Protein AF-A0A5F2I6Q4-F1 (afdb_monomer)

Mean predicted aligned error: 3.48 Å

Secondary structure (DSSP, 8-state):
--HHHHHHHHHHHHHHHHHHHH-TT--B-HHHHHHHHHHHHHHHHHHTT--SSHHHHHHHHHHHHHHHHHHHT--S-HHHHHHHTGGGB-

pLDDT: mean 92.38, std 8.14, range [47.22, 98.19]

Solvent-accessible surface area (backbone atoms only — not comparable to full-atom values): 4690 Å² total; per-residue (Å²): 128,77,64,60,60,53,34,49,44,23,27,52,18,14,30,51,55,9,39,40,71,63,32,70,86,62,45,66,24,75,62,24,50,58,34,46,48,45,55,54,52,42,53,51,23,50,75,69,69,66,40,94,50,50,73,60,41,55,53,22,49,54,38,15,53,52,29,18,54,52,38,42,69,48,88,67,57,65,66,64,54,44,60,78,51,48,75,31,38,107

Radius of gyration: 13.12 Å; Cα contacts (8 Å, |Δi|>4): 125; chains: 1; bounding box: 35×21×36 Å

Nearest PDB structures (foldseek):
  6qep-assembly1_A  TM=3.790E-01  e=9.675E+00  Bifidobacterium longum

Sequence (90 aa):
MADGKLHRAAAISGNIYGVLKKCPGLRPSESGKAMMAVSILLYHGLDRHLAPNPAKFERAIRVFEGAYRKAALSKLDCQAEKAKDRDSYL

Foldseek 3Di:
DVLVVLLVLLLLLLLLLLLCLQVVVWAFDPVLVVSVCSLVCLVCCLVVVVDPDNVSSVVSNVSSPVSNVCNNPPPDDSVVSCVVVVNGTD

Structure (mmCIF, N/CA/C/O backbone):
data_AF-A0A5F2I6Q4-F1
#
_entry.id   AF-A0A5F2I6Q4-F1
#
loop_
_atom_site.group_PDB
_atom_site.id
_atom_site.type_symbol
_atom_site.label_atom_id
_atom_site.label_alt_id
_atom_site.label_comp_id
_atom_site.label_asym_id
_atom_site.label_entity_id
_atom_site.label_seq_id
_atom_site.pdbx_PDB_ins_code
_atom_site.Cartn_x
_atom_site.Cartn_y
_atom_site.Cartn_z
_atom_site.occupancy
_atom_site.B_iso_or_equiv
_atom_site.auth_seq_id
_atom_site.auth_comp_id
_atom_site.auth_asym_id
_atom_site.auth_atom_id
_atom_site.pdbx_PDB_model_num
ATOM 1 N N . MET A 1 1 ? 20.931 6.800 -4.761 1.00 47.22 1 MET A N 1
ATOM 2 C CA . MET A 1 1 ? 19.992 5.801 -4.189 1.00 47.22 1 MET A CA 1
ATOM 3 C C . MET A 1 1 ? 18.575 6.010 -4.737 1.00 47.22 1 MET A C 1
ATOM 5 O O . MET A 1 1 ? 17.771 6.701 -4.127 1.00 47.22 1 MET A O 1
ATOM 9 N N . ALA A 1 2 ? 18.253 5.444 -5.904 1.00 52.56 2 ALA A N 1
ATOM 10 C CA . ALA A 1 2 ? 16.909 5.538 -6.495 1.00 52.56 2 ALA A CA 1
ATOM 11 C C . ALA A 1 2 ? 15.922 4.483 -5.946 1.00 52.56 2 ALA A C 1
ATOM 13 O O . ALA A 1 2 ? 14.724 4.570 -6.209 1.00 52.56 2 ALA A O 1
ATOM 14 N N . ASP A 1 3 ? 16.397 3.471 -5.211 1.00 59.94 3 ASP A N 1
ATOM 15 C CA . ASP A 1 3 ? 15.555 2.388 -4.667 1.00 59.94 3 ASP A CA 1
ATOM 16 C C . ASP A 1 3 ? 14.719 2.838 -3.462 1.00 59.94 3 ASP A C 1
ATOM 18 O O . ASP A 1 3 ? 13.566 2.434 -3.327 1.00 59.94 3 ASP A O 1
ATOM 22 N N . GLY A 1 4 ? 15.234 3.772 -2.652 1.00 79.88 4 GLY A N 1
ATOM 23 C CA . GLY A 1 4 ? 14.550 4.237 -1.442 1.00 79.88 4 GLY A CA 1
ATOM 24 C C . GLY A 1 4 ? 13.210 4.934 -1.702 1.00 79.88 4 GLY A C 1
ATOM 25 O O . GLY A 1 4 ? 12.273 4.755 -0.929 1.00 79.88 4 GLY A O 1
ATOM 26 N N . LYS A 1 5 ? 13.078 5.688 -2.805 1.00 89.31 5 LYS A N 1
ATOM 27 C CA . LYS A 1 5 ? 11.829 6.407 -3.125 1.00 89.31 5 LYS A CA 1
ATOM 28 C C . LYS A 1 5 ? 10.702 5.451 -3.520 1.00 89.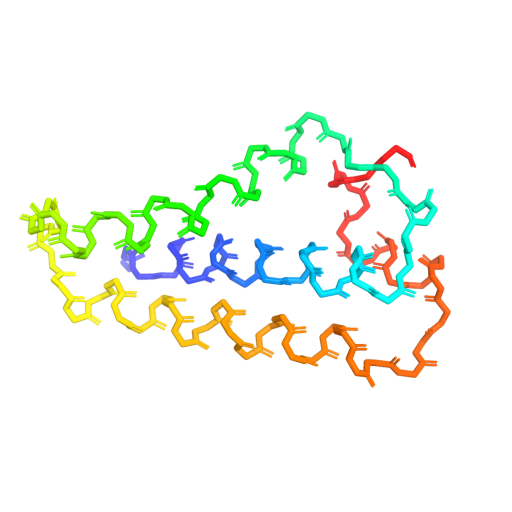31 5 LYS A C 1
ATOM 30 O O . LYS A 1 5 ? 9.599 5.581 -2.998 1.00 89.31 5 LYS A O 1
ATOM 35 N N . LEU A 1 6 ? 10.988 4.472 -4.385 1.00 91.00 6 LEU A N 1
ATOM 36 C CA . LEU A 1 6 ? 9.994 3.484 -4.815 1.00 91.00 6 LEU A CA 1
ATOM 37 C C . LEU A 1 6 ? 9.565 2.587 -3.651 1.00 91.00 6 LEU A C 1
ATOM 39 O O . LEU A 1 6 ? 8.375 2.370 -3.460 1.00 91.00 6 LEU A O 1
ATOM 43 N N . HIS A 1 7 ? 10.515 2.121 -2.833 1.00 94.44 7 HIS A N 1
ATOM 44 C CA . HIS A 1 7 ? 10.197 1.305 -1.659 1.00 94.44 7 HIS A CA 1
ATOM 45 C C . HIS A 1 7 ? 9.374 2.083 -0.629 1.00 94.44 7 HIS A C 1
ATOM 47 O O . HIS A 1 7 ? 8.407 1.550 -0.093 1.00 94.44 7 HIS A O 1
ATOM 53 N N . ARG A 1 8 ? 9.705 3.358 -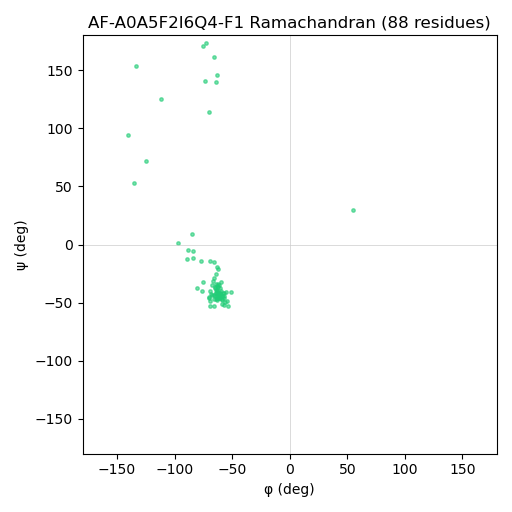0.380 1.00 94.00 8 ARG A N 1
ATOM 54 C CA . ARG A 1 8 ? 8.904 4.218 0.500 1.00 94.00 8 ARG A CA 1
ATOM 55 C C . ARG A 1 8 ? 7.484 4.385 -0.035 1.00 94.00 8 ARG A C 1
ATOM 57 O O . ARG A 1 8 ? 6.536 4.261 0.732 1.00 94.00 8 ARG A O 1
ATOM 64 N N . ALA A 1 9 ? 7.337 4.627 -1.336 1.00 94.50 9 ALA A N 1
ATOM 65 C CA . ALA A 1 9 ? 6.025 4.762 -1.950 1.00 94.50 9 ALA A CA 1
ATOM 66 C C . ALA A 1 9 ? 5.208 3.463 -1.866 1.00 94.50 9 ALA A C 1
ATOM 68 O O . ALA A 1 9 ? 4.031 3.500 -1.513 1.00 94.50 9 ALA A O 1
ATOM 69 N N . ALA A 1 10 ? 5.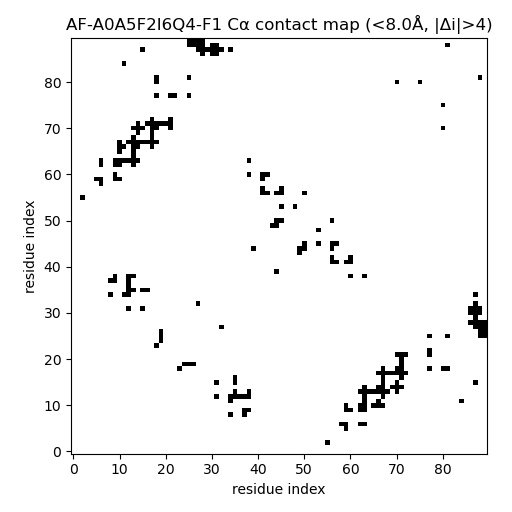848 2.317 -2.106 1.00 96.38 10 ALA A N 1
ATOM 70 C CA . ALA A 1 10 ? 5.244 0.998 -1.961 1.00 96.38 10 ALA A CA 1
ATOM 71 C C . ALA A 1 10 ? 4.796 0.721 -0.516 1.00 96.38 10 ALA A C 1
ATOM 73 O O . ALA A 1 10 ? 3.690 0.233 -0.303 1.00 96.38 10 ALA A O 1
ATOM 74 N N . ALA A 1 11 ? 5.615 1.086 0.475 1.00 96.81 11 ALA A N 1
ATOM 75 C CA . ALA A 1 11 ? 5.279 0.934 1.889 1.00 96.81 11 ALA A CA 1
ATOM 76 C C . ALA A 1 11 ? 4.062 1.781 2.288 1.00 96.81 11 ALA A C 1
ATOM 78 O O . ALA A 1 11 ? 3.140 1.258 2.905 1.00 96.81 11 ALA A O 1
ATOM 79 N N . ILE A 1 12 ? 4.029 3.061 1.899 1.00 95.75 12 ILE A N 1
ATOM 80 C CA . ILE A 1 12 ? 2.887 3.950 2.170 1.00 95.75 12 ILE A CA 1
ATOM 81 C C . ILE A 1 12 ? 1.624 3.407 1.491 1.00 95.75 12 ILE A C 1
ATOM 83 O O . ILE A 1 12 ? 0.579 3.302 2.124 1.00 95.75 12 ILE A O 1
ATOM 87 N N . SER A 1 13 ? 1.728 2.992 0.225 1.00 97.38 13 SER A N 1
ATOM 88 C CA . SER A 1 13 ? 0.618 2.371 -0.503 1.00 97.38 13 SER A CA 1
ATOM 89 C C . SER A 1 13 ? 0.083 1.141 0.241 1.00 97.38 13 SER A C 1
ATOM 91 O O . SER A 1 13 ? -1.114 1.049 0.509 1.00 97.38 13 SER A O 1
ATOM 93 N N . GLY A 1 14 ? 0.976 0.237 0.659 1.00 97.44 14 GLY A N 1
ATOM 94 C CA . GLY A 1 14 ? 0.624 -0.960 1.420 1.00 97.44 14 GLY A CA 1
ATOM 95 C C . GLY A 1 14 ? -0.042 -0.630 2.753 1.00 97.44 14 GLY A C 1
ATOM 96 O O . GLY A 1 14 ? -1.098 -1.185 3.054 1.00 97.44 14 GLY A O 1
ATOM 97 N N . ASN A 1 15 ? 0.512 0.321 3.513 1.00 97.06 15 ASN A N 1
ATOM 98 C CA . ASN A 1 15 ? -0.095 0.813 4.750 1.00 97.06 15 ASN A CA 1
ATOM 99 C C . ASN A 1 15 ? -1.525 1.295 4.505 1.00 97.06 15 ASN A C 1
ATOM 101 O O . ASN A 1 15 ? -2.421 0.861 5.221 1.00 97.06 15 ASN A O 1
ATOM 105 N N . ILE A 1 16 ? -1.756 2.126 3.480 1.00 96.81 16 ILE A N 1
ATOM 106 C CA . ILE A 1 16 ? -3.091 2.654 3.173 1.00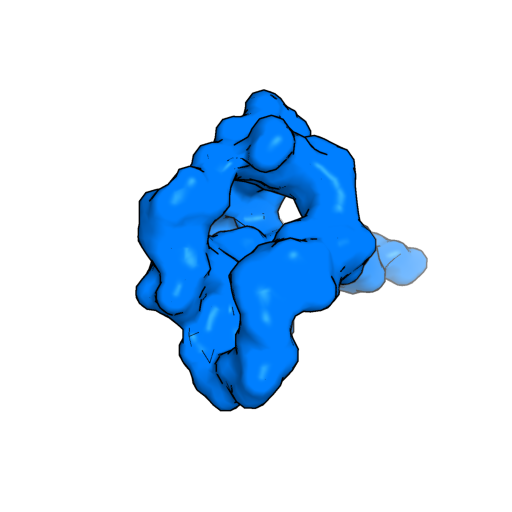 96.81 16 ILE A CA 1
ATOM 107 C C . ILE A 1 16 ? -4.080 1.523 2.904 1.00 96.81 16 ILE A C 1
ATOM 109 O O . ILE A 1 16 ? -5.119 1.455 3.557 1.00 96.81 16 ILE A O 1
ATOM 113 N N . TYR A 1 17 ? -3.750 0.582 2.015 1.00 97.44 17 TYR A N 1
ATOM 114 C CA . TYR A 1 17 ? -4.632 -0.561 1.756 1.00 97.44 17 TYR A CA 1
ATOM 115 C C . TYR A 1 17 ? -4.884 -1.406 3.010 1.00 97.44 17 TYR A C 1
ATOM 117 O O . TYR A 1 17 ? -6.012 -1.843 3.239 1.00 97.44 17 TYR A O 1
ATOM 125 N N . GLY A 1 18 ? -3.859 -1.631 3.835 1.00 97.25 18 GLY A N 1
ATOM 126 C CA . GLY A 1 18 ? -3.990 -2.430 5.051 1.00 97.25 18 GLY A CA 1
ATOM 127 C C . GLY 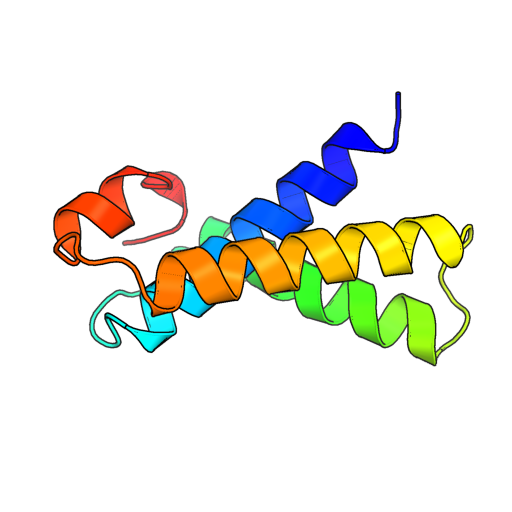A 1 18 ? -4.847 -1.739 6.112 1.00 97.25 18 GLY A C 1
ATOM 128 O O . GLY A 1 18 ? -5.723 -2.367 6.706 1.00 97.25 18 GLY A O 1
ATOM 129 N N . VAL A 1 19 ? -4.660 -0.431 6.301 1.00 96.81 19 VAL A N 1
ATOM 130 C CA . VAL A 1 19 ? -5.479 0.387 7.201 1.00 96.81 19 VAL A CA 1
ATOM 131 C C . VAL A 1 19 ? -6.924 0.426 6.720 1.00 96.81 19 VAL A C 1
ATOM 133 O O . VAL A 1 19 ? -7.811 0.175 7.524 1.00 96.81 19 VAL A O 1
ATOM 136 N N . LEU A 1 20 ? -7.188 0.650 5.430 1.00 96.31 20 LEU A N 1
ATOM 137 C CA . LEU A 1 20 ? -8.555 0.646 4.890 1.00 96.31 20 LEU A CA 1
ATOM 138 C C . LEU A 1 20 ? -9.223 -0.729 5.000 1.00 96.31 20 LEU A C 1
ATOM 140 O O . LEU A 1 20 ? -10.424 -0.808 5.247 1.00 96.31 20 LEU A O 1
ATOM 144 N N . LYS A 1 21 ? -8.456 -1.822 4.871 1.00 96.56 21 LYS A N 1
ATOM 145 C CA . LYS A 1 21 ? -8.975 -3.181 5.076 1.00 96.56 21 LYS A CA 1
ATOM 146 C C . LYS A 1 21 ? -9.456 -3.397 6.512 1.00 96.56 21 LYS A C 1
ATOM 148 O O . LYS A 1 21 ? -10.471 -4.057 6.719 1.00 96.56 21 LYS A O 1
ATOM 153 N N . LYS A 1 22 ? -8.722 -2.860 7.485 1.00 95.19 22 LYS A N 1
ATOM 154 C CA . LYS A 1 22 ? -9.038 -2.949 8.915 1.00 95.19 22 LYS A CA 1
ATOM 155 C C . LYS A 1 22 ? -10.097 -1.930 9.357 1.00 95.19 22 LYS A C 1
ATOM 157 O O . LYS A 1 22 ? -10.937 -2.237 10.194 1.00 95.19 22 LYS A O 1
ATOM 162 N N . CYS A 1 23 ? -10.046 -0.726 8.798 1.00 94.94 23 CYS A N 1
ATOM 163 C CA . CYS A 1 23 ? -10.826 0.449 9.171 1.00 94.94 23 CYS A CA 1
ATOM 164 C C . CYS A 1 23 ? -11.589 0.985 7.946 1.00 94.94 23 CYS A C 1
ATOM 166 O O . CYS A 1 23 ? -11.243 2.048 7.424 1.00 94.94 23 CYS A O 1
ATOM 168 N N . PRO A 1 24 ? -12.644 0.287 7.484 1.00 92.19 24 PRO A N 1
ATOM 169 C CA . PRO A 1 24 ? -13.336 0.610 6.231 1.00 92.19 24 PRO A CA 1
ATOM 170 C C . PRO A 1 24 ? -14.073 1.959 6.248 1.00 92.19 24 PRO A C 1
ATOM 172 O O . PRO A 1 24 ? -14.441 2.468 5.195 1.00 92.19 24 PRO A O 1
ATOM 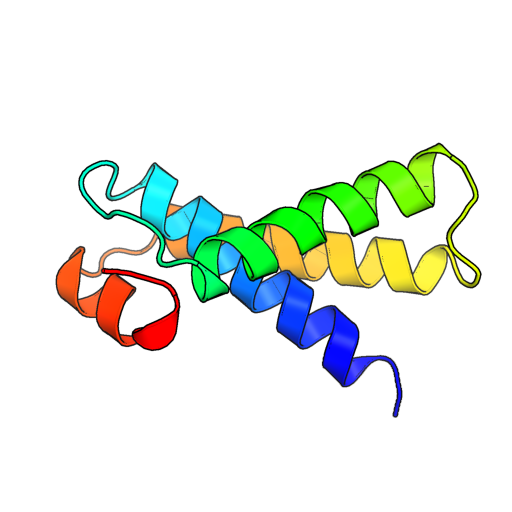175 N N . GLY A 1 25 ? -14.294 2.549 7.430 1.00 93.06 25 GLY A N 1
ATOM 176 C CA . GLY A 1 25 ? -14.894 3.880 7.573 1.00 93.06 25 GLY A CA 1
ATOM 177 C C . GLY A 1 25 ? -13.940 5.041 7.267 1.00 93.06 25 GLY A C 1
ATOM 178 O O . GLY A 1 25 ? -14.399 6.171 7.100 1.00 93.06 25 GLY A O 1
ATOM 179 N N . LEU A 1 26 ? -12.627 4.791 7.189 1.00 94.12 26 LEU A N 1
ATOM 180 C CA . LEU A 1 26 ? -11.656 5.816 6.813 1.00 94.12 26 LEU A CA 1
ATOM 181 C C . LEU A 1 26 ? -11.749 6.121 5.318 1.00 94.12 26 LEU A C 1
ATOM 183 O O . LEU A 1 26 ? -11.911 5.228 4.488 1.00 94.12 26 LEU A O 1
ATOM 187 N N . ARG A 1 27 ? -11.616 7.402 4.971 1.00 95.19 27 ARG A N 1
ATOM 188 C CA . ARG A 1 27 ? -11.662 7.868 3.583 1.00 95.19 27 ARG A CA 1
ATOM 189 C C . ARG A 1 27 ? -10.289 8.378 3.158 1.00 95.19 27 ARG A C 1
ATOM 191 O O . ARG A 1 27 ? -9.756 9.259 3.831 1.00 95.19 27 ARG A O 1
ATOM 198 N N . PRO A 1 28 ? -9.718 7.866 2.058 1.00 95.31 28 PRO A N 1
ATOM 199 C CA . PRO A 1 28 ? -8.474 8.398 1.518 1.00 95.31 28 PRO A CA 1
ATOM 200 C C . PRO A 1 28 ? -8.640 9.845 1.046 1.00 95.31 28 PRO A C 1
ATOM 202 O O . PRO A 1 28 ? -9.645 10.183 0.414 1.00 95.31 28 PRO A O 1
ATOM 205 N N . SER A 1 29 ? -7.630 10.674 1.303 1.00 96.56 29 SER A N 1
ATOM 206 C CA . SER A 1 29 ? -7.473 11.981 0.658 1.00 96.56 29 SER A CA 1
ATOM 207 C C . SER A 1 29 ? -7.043 11.807 -0.808 1.00 96.56 29 SER A C 1
ATOM 209 O O . SER A 1 29 ? -6.722 10.698 -1.238 1.00 96.56 29 SER A O 1
ATOM 211 N N . GLU A 1 30 ? -6.976 12.892 -1.585 1.00 95.94 30 GLU A N 1
ATOM 212 C CA . GLU A 1 30 ? -6.419 12.839 -2.949 1.00 95.94 30 GLU A CA 1
ATOM 213 C C . GLU A 1 30 ? -4.966 12.336 -2.965 1.00 95.94 30 GLU A C 1
ATOM 215 O O . GLU A 1 30 ? -4.617 11.463 -3.761 1.00 95.94 30 GLU A O 1
ATOM 220 N N . SER A 1 31 ? -4.142 12.787 -2.015 1.00 93.56 31 SER A N 1
ATOM 221 C CA . SER A 1 31 ? -2.781 12.272 -1.826 1.00 93.56 31 SER A CA 1
ATOM 222 C C . SER A 1 31 ? -2.780 10.775 -1.502 1.00 93.56 31 SER A C 1
ATOM 224 O O . SER A 1 31 ? -1.989 10.020 -2.066 1.00 93.56 31 SER A O 1
ATOM 226 N N . GLY A 1 32 ? -3.700 10.317 -0.646 1.00 95.38 32 GLY A N 1
ATOM 227 C CA . GLY A 1 32 ? -3.858 8.898 -0.325 1.00 95.38 32 GLY A CA 1
ATOM 228 C C . GLY A 1 32 ? -4.225 8.056 -1.547 1.00 95.38 32 GLY A C 1
ATOM 229 O O . GLY A 1 32 ? -3.594 7.030 -1.803 1.00 95.38 32 GLY A O 1
ATOM 230 N N . LYS A 1 33 ? -5.183 8.519 -2.360 1.00 95.69 33 LYS A N 1
ATOM 231 C CA . LYS A 1 33 ? -5.564 7.858 -3.621 1.00 95.69 33 LYS A CA 1
ATOM 232 C C . LYS A 1 33 ? -4.391 7.784 -4.601 1.00 95.69 33 LYS A C 1
ATOM 234 O O . LYS A 1 33 ? -4.162 6.730 -5.194 1.00 95.69 33 LYS A O 1
ATOM 239 N N . ALA A 1 34 ? -3.610 8.859 -4.730 1.00 95.19 34 ALA A N 1
ATOM 240 C CA . ALA A 1 34 ? -2.409 8.866 -5.565 1.00 95.19 34 ALA A CA 1
ATOM 241 C C . ALA A 1 34 ? -1.382 7.820 -5.094 1.00 95.19 34 ALA A C 1
ATOM 243 O O . ALA A 1 34 ? -0.826 7.080 -5.906 1.00 95.19 34 ALA A O 1
ATOM 244 N N . MET A 1 35 ? -1.184 7.682 -3.779 1.00 95.56 35 MET A N 1
ATOM 245 C CA . MET A 1 35 ? -0.311 6.646 -3.218 1.00 95.56 35 MET A CA 1
ATOM 246 C C . MET A 1 35 ? -0.862 5.231 -3.420 1.00 95.56 35 MET A C 1
ATOM 248 O O . MET A 1 35 ? -0.096 4.301 -3.673 1.00 95.56 35 MET A O 1
ATOM 252 N N . MET A 1 36 ? -2.180 5.031 -3.372 1.00 95.88 36 MET A N 1
ATOM 253 C CA . MET A 1 36 ? -2.792 3.729 -3.667 1.00 95.88 36 MET A CA 1
ATOM 254 C C . MET A 1 36 ? -2.514 3.271 -5.109 1.00 95.88 36 MET A C 1
ATOM 256 O O . MET A 1 36 ? -2.266 2.081 -5.330 1.00 95.88 36 MET A O 1
ATOM 260 N N . ALA A 1 37 ? -2.460 4.196 -6.076 1.00 95.94 37 ALA A N 1
ATOM 261 C CA . ALA A 1 37 ? -2.149 3.886 -7.476 1.00 95.94 37 ALA A CA 1
ATOM 262 C C . ALA A 1 37 ? -0.737 3.300 -7.679 1.00 95.94 37 ALA A C 1
ATOM 264 O O . ALA A 1 37 ? -0.499 2.597 -8.660 1.00 95.94 37 ALA A O 1
ATOM 265 N N . VAL A 1 38 ? 0.190 3.514 -6.735 1.00 95.06 38 VAL A N 1
ATOM 266 C CA . VAL A 1 38 ? 1.545 2.935 -6.782 1.00 95.06 38 VAL A CA 1
ATOM 267 C C . VAL A 1 38 ? 1.493 1.411 -6.873 1.00 95.06 38 VAL A C 1
ATOM 269 O O . VAL A 1 38 ? 2.236 0.835 -7.660 1.00 95.06 38 VAL A O 1
ATOM 272 N N . SER A 1 39 ? 0.599 0.754 -6.127 1.00 94.06 39 SER A N 1
ATOM 273 C CA . SER A 1 39 ? 0.432 -0.704 -6.202 1.00 94.06 39 SER A CA 1
ATOM 274 C C . SER A 1 39 ? 0.094 -1.166 -7.624 1.00 94.06 39 SER A C 1
ATOM 276 O O . SER A 1 39 ? 0.752 -2.058 -8.154 1.00 94.06 39 SER A O 1
ATOM 278 N N . ILE A 1 40 ? -0.849 -0.490 -8.285 1.00 92.38 40 ILE A N 1
ATOM 279 C CA . ILE A 1 40 ? -1.261 -0.773 -9.664 1.00 92.38 40 ILE A CA 1
ATOM 280 C C . ILE A 1 40 ? -0.059 -0.633 -10.599 1.00 92.38 40 ILE A C 1
ATOM 282 O O . ILE A 1 40 ? 0.215 -1.542 -11.375 1.00 92.38 40 ILE A O 1
ATOM 286 N N . LEU A 1 41 ? 0.703 0.459 -10.486 1.00 92.31 41 LEU A N 1
ATOM 287 C CA . LEU A 1 41 ? 1.893 0.691 -11.310 1.00 92.31 41 LEU A CA 1
ATOM 288 C C . LEU A 1 41 ? 2.979 -0.369 -11.094 1.00 92.31 41 LEU A C 1
ATOM 290 O O . LEU A 1 41 ? 3.649 -0.751 -12.052 1.00 92.31 41 LEU A O 1
ATOM 294 N N . LEU A 1 42 ? 3.151 -0.856 -9.863 1.00 93.62 42 LEU A N 1
ATOM 295 C CA . LEU A 1 42 ? 4.113 -1.913 -9.561 1.00 93.62 42 LEU A CA 1
ATOM 296 C C . LEU A 1 42 ? 3.721 -3.234 -10.233 1.00 93.62 42 LEU A C 1
ATOM 298 O O . LEU A 1 42 ? 4.530 -3.804 -10.963 1.00 93.62 42 LEU A O 1
ATOM 302 N N . TYR A 1 43 ? 2.486 -3.696 -10.021 1.00 93.50 43 TYR A N 1
ATOM 303 C CA . TYR A 1 43 ? 2.024 -4.971 -10.573 1.00 93.50 43 TYR A CA 1
ATOM 304 C C . TYR A 1 43 ? 1.862 -4.915 -12.097 1.00 93.50 43 TYR A C 1
ATOM 306 O O . TYR A 1 43 ? 2.413 -5.764 -12.791 1.00 93.50 43 TYR A O 1
ATOM 314 N N . HIS A 1 44 ? 1.194 -3.889 -12.638 1.00 93.38 44 HIS A N 1
ATOM 315 C CA . HIS A 1 44 ? 1.047 -3.732 -14.091 1.00 93.38 44 HIS A CA 1
ATOM 316 C C . HIS A 1 44 ? 2.382 -3.479 -14.787 1.00 93.38 44 HIS A C 1
ATOM 318 O O . HIS A 1 44 ? 2.582 -3.945 -15.907 1.00 93.38 44 HIS A O 1
ATOM 324 N N . GLY A 1 45 ? 3.285 -2.725 -14.154 1.00 90.19 45 GLY A N 1
ATOM 325 C CA . GLY A 1 45 ? 4.609 -2.458 -14.703 1.00 90.19 45 GLY A CA 1
ATOM 326 C C . GLY A 1 45 ? 5.433 -3.734 -14.853 1.00 90.19 45 GLY A C 1
ATOM 327 O O . GLY A 1 45 ? 6.113 -3.902 -15.864 1.00 90.19 45 GLY A O 1
ATOM 328 N N . LEU A 1 46 ? 5.335 -4.641 -13.877 1.00 91.38 46 LEU A N 1
ATOM 329 C CA . LEU A 1 46 ? 5.977 -5.951 -13.935 1.00 91.38 46 LEU A CA 1
ATOM 330 C C . LEU A 1 46 ? 5.317 -6.851 -14.993 1.00 91.38 46 LEU A C 1
ATOM 332 O O . LEU A 1 46 ? 6.001 -7.331 -15.891 1.00 91.38 46 LEU A O 1
ATOM 336 N N . ASP A 1 47 ? 3.993 -7.015 -14.925 1.00 92.56 47 ASP A N 1
ATOM 337 C CA . ASP A 1 47 ? 3.206 -7.900 -15.797 1.00 92.56 47 ASP A CA 1
ATOM 338 C C . ASP A 1 47 ? 3.357 -7.550 -17.287 1.00 92.56 47 ASP A C 1
ATOM 340 O O . ASP A 1 47 ? 3.619 -8.398 -18.141 1.00 92.56 47 ASP A O 1
ATOM 344 N N . ARG A 1 48 ? 3.303 -6.255 -17.610 1.00 92.56 48 ARG A N 1
ATOM 345 C CA . ARG A 1 48 ? 3.425 -5.769 -18.991 1.00 92.56 48 ARG A CA 1
ATOM 346 C C . ARG A 1 48 ? 4.867 -5.584 -19.458 1.00 92.56 48 ARG A C 1
ATOM 348 O O . ARG A 1 48 ? 5.072 -5.007 -20.521 1.00 92.56 48 ARG A O 1
ATOM 355 N N . HIS A 1 49 ? 5.854 -6.033 -18.679 1.00 87.00 49 HIS A N 1
ATOM 356 C CA . HIS A 1 49 ? 7.280 -5.874 -18.990 1.00 87.00 49 HIS A CA 1
ATOM 357 C C . HIS A 1 49 ? 7.686 -4.403 -19.229 1.00 87.00 49 HIS A C 1
ATOM 359 O O . HIS A 1 49 ? 8.617 -4.107 -19.973 1.00 87.00 49 HIS A O 1
ATOM 365 N N . LEU A 1 50 ? 6.982 -3.467 -18.582 1.00 86.31 50 LEU A N 1
ATOM 366 C CA . LEU A 1 50 ? 7.240 -2.025 -18.663 1.00 86.31 50 LEU A CA 1
ATOM 367 C C . LEU A 1 50 ? 8.251 -1.559 -17.607 1.00 86.31 50 LEU A C 1
ATOM 369 O O . LEU A 1 50 ? 8.720 -0.424 -17.663 1.00 86.31 50 LEU A O 1
ATOM 373 N N . ALA A 1 51 ? 8.571 -2.406 -16.625 1.00 84.44 51 ALA A N 1
ATOM 374 C CA . ALA A 1 51 ? 9.546 -2.123 -15.584 1.00 84.44 51 ALA A CA 1
ATOM 375 C C . ALA A 1 51 ? 10.972 -2.109 -16.170 1.00 84.44 51 ALA A C 1
ATOM 377 O O . ALA A 1 51 ? 11.493 -3.170 -16.516 1.00 84.44 51 ALA A O 1
ATOM 378 N N . PRO A 1 52 ? 11.678 -0.958 -16.185 1.00 80.38 52 PRO A N 1
ATOM 379 C CA . PRO A 1 52 ? 13.059 -0.897 -16.680 1.00 80.38 52 PRO A CA 1
ATOM 380 C C . PRO A 1 52 ? 14.029 -1.748 -15.846 1.00 80.38 52 PRO A C 1
ATOM 382 O O . PRO A 1 52 ? 15.131 -2.066 -16.279 1.00 80.38 52 PRO A O 1
ATOM 385 N N . ASN A 1 53 ? 13.632 -2.085 -14.614 1.00 89.50 53 ASN A N 1
ATOM 386 C CA . ASN A 1 53 ? 14.338 -2.996 -13.727 1.00 89.50 53 ASN A CA 1
ATOM 387 C C . ASN A 1 53 ? 13.311 -3.875 -12.982 1.00 89.50 53 ASN A C 1
ATOM 389 O O . ASN A 1 53 ? 12.799 -3.449 -11.939 1.00 89.50 53 ASN A O 1
ATOM 393 N N . PRO A 1 54 ? 13.001 -5.081 -13.493 1.00 90.94 54 PRO A N 1
ATOM 3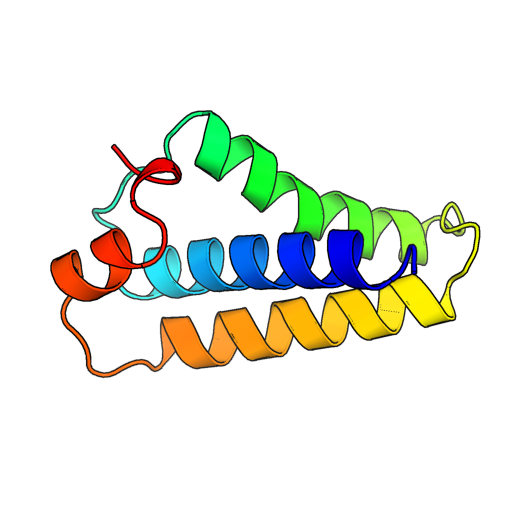94 C CA . PRO A 1 54 ? 11.998 -5.971 -12.903 1.00 90.94 54 PRO A CA 1
ATOM 395 C C . PRO A 1 54 ? 12.310 -6.351 -11.452 1.00 90.94 54 PRO A C 1
ATOM 397 O O . PRO A 1 54 ? 11.455 -6.219 -10.580 1.00 90.94 54 PRO A O 1
ATOM 400 N N . ALA A 1 55 ? 13.570 -6.684 -11.150 1.00 92.69 55 ALA A N 1
ATOM 401 C CA . ALA A 1 55 ? 13.993 -7.062 -9.800 1.00 92.69 55 ALA A CA 1
ATOM 402 C C . ALA A 1 55 ? 13.749 -5.945 -8.767 1.00 92.69 55 ALA A C 1
ATOM 404 O O . ALA A 1 55 ? 13.471 -6.205 -7.595 1.00 92.69 55 ALA A O 1
ATOM 405 N N . LYS A 1 56 ? 13.844 -4.677 -9.181 1.00 90.56 56 LYS A N 1
ATOM 406 C CA . LYS A 1 56 ? 13.508 -3.536 -8.321 1.00 90.56 56 LYS A CA 1
ATOM 407 C C . LYS A 1 56 ? 12.004 -3.452 -8.041 1.00 90.56 56 LYS A C 1
ATOM 409 O O . LYS A 1 56 ? 11.618 -3.146 -6.913 1.00 90.56 56 LYS A O 1
ATOM 414 N N . PHE A 1 57 ? 11.168 -3.718 -9.040 1.00 93.06 57 PHE A N 1
ATOM 415 C CA . PHE A 1 57 ? 9.713 -3.728 -8.888 1.00 93.06 57 PHE A CA 1
ATOM 416 C C . PHE A 1 57 ? 9.262 -4.889 -8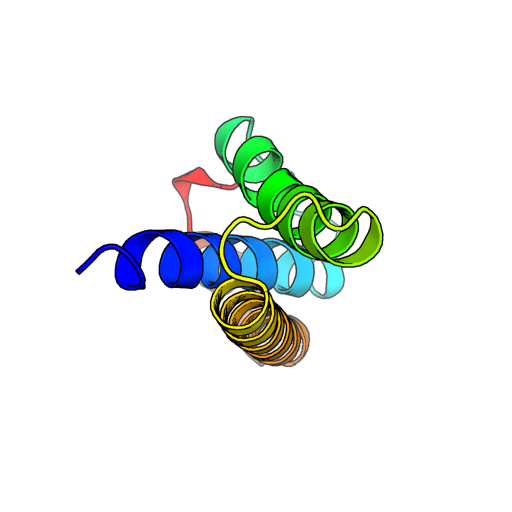.000 1.00 93.06 57 PHE A C 1
ATOM 418 O O . PHE A 1 57 ? 8.495 -4.661 -7.072 1.00 93.06 57 PHE A O 1
ATOM 425 N N . GLU A 1 58 ? 9.820 -6.087 -8.180 1.00 94.94 58 GLU A N 1
ATOM 426 C CA . GLU A 1 58 ? 9.567 -7.238 -7.300 1.00 94.94 58 GLU A CA 1
ATOM 427 C C . GLU A 1 58 ? 9.909 -6.935 -5.836 1.00 94.94 58 GLU A C 1
ATOM 429 O O . GLU A 1 58 ? 9.131 -7.235 -4.930 1.00 94.94 58 GLU A O 1
ATOM 434 N N . ARG A 1 59 ? 11.057 -6.289 -5.578 1.00 95.38 59 ARG A N 1
ATOM 435 C CA . ARG A 1 59 ? 11.419 -5.860 -4.217 1.00 95.38 59 ARG A CA 1
ATOM 436 C C . ARG A 1 59 ? 10.422 -4.849 -3.655 1.00 95.38 59 ARG A C 1
ATOM 438 O O . ARG A 1 59 ? 10.026 -4.979 -2.500 1.00 95.38 59 ARG A O 1
ATOM 445 N N . ALA A 1 60 ? 9.992 -3.875 -4.455 1.00 95.50 60 ALA A N 1
ATOM 446 C CA . ALA A 1 60 ? 8.986 -2.904 -4.039 1.00 95.50 60 ALA A CA 1
ATOM 447 C C . ALA A 1 60 ? 7.621 -3.563 -3.762 1.00 95.50 60 ALA A C 1
ATOM 449 O O . ALA A 1 60 ? 6.980 -3.217 -2.772 1.00 95.50 60 ALA A O 1
ATOM 450 N N . ILE A 1 61 ? 7.216 -4.551 -4.565 1.00 96.69 61 ILE A N 1
ATOM 451 C CA . ILE A 1 61 ? 6.006 -5.357 -4.344 1.00 96.69 61 ILE A CA 1
ATOM 452 C C . ILE A 1 61 ? 6.078 -6.069 -2.989 1.00 96.69 61 ILE A C 1
ATOM 454 O O . ILE A 1 61 ? 5.158 -5.942 -2.187 1.00 96.69 61 ILE A O 1
ATOM 458 N N . ARG A 1 62 ? 7.205 -6.710 -2.657 1.00 97.38 62 ARG A N 1
ATOM 459 C CA . ARG A 1 62 ? 7.381 -7.347 -1.337 1.00 97.38 62 ARG A CA 1
ATOM 460 C C . ARG A 1 62 ? 7.290 -6.345 -0.181 1.00 97.38 62 ARG A C 1
ATOM 462 O O . ARG A 1 62 ? 6.741 -6.662 0.872 1.00 97.38 62 ARG A O 1
ATOM 469 N N . VAL A 1 63 ? 7.811 -5.126 -0.364 1.00 97.44 63 VAL A N 1
ATOM 470 C CA . VAL A 1 63 ? 7.673 -4.044 0.629 1.00 97.44 63 VAL A CA 1
ATOM 471 C C . VAL A 1 63 ? 6.207 -3.636 0.793 1.00 97.44 63 VAL A C 1
ATOM 473 O O . VAL A 1 63 ? 5.742 -3.497 1.925 1.00 97.44 63 VAL A O 1
ATOM 476 N N . PHE A 1 64 ? 5.476 -3.482 -0.314 1.00 97.81 64 PHE A N 1
ATOM 477 C CA . PHE A 1 64 ? 4.037 -3.220 -0.305 1.00 97.81 64 PHE A CA 1
ATOM 478 C C . PHE A 1 64 ? 3.270 -4.310 0.456 1.00 97.81 64 PHE A C 1
ATOM 480 O O . PHE A 1 64 ? 2.522 -3.996 1.381 1.00 97.81 64 PHE A O 1
ATOM 487 N N . GLU A 1 65 ? 3.491 -5.584 0.122 1.00 98.12 65 GLU A N 1
ATOM 488 C CA . GLU A 1 65 ? 2.809 -6.724 0.748 1.00 98.12 65 GLU A CA 1
ATOM 489 C C . GLU A 1 65 ? 3.092 -6.805 2.253 1.00 98.12 65 GLU A C 1
ATOM 491 O O . GLU A 1 65 ? 2.181 -7.021 3.057 1.00 98.12 65 GLU A O 1
ATOM 496 N N . GLY A 1 66 ? 4.350 -6.583 2.650 1.00 98.00 66 GLY A N 1
ATOM 497 C CA . GLY A 1 66 ? 4.754 -6.550 4.053 1.00 98.00 66 GLY A CA 1
ATOM 498 C C . GLY A 1 66 ? 4.073 -5.423 4.832 1.00 98.00 66 GLY A C 1
ATOM 499 O O . GLY A 1 66 ? 3.548 -5.657 5.924 1.00 98.00 66 GLY A O 1
ATOM 500 N N . ALA A 1 67 ? 4.040 -4.215 4.263 1.00 97.31 67 ALA A N 1
ATOM 501 C CA . ALA A 1 67 ? 3.371 -3.061 4.859 1.00 97.31 67 ALA A CA 1
ATOM 502 C C . ALA A 1 67 ? 1.855 -3.282 4.980 1.00 97.31 67 ALA A C 1
ATOM 504 O O . ALA A 1 67 ? 1.295 -3.115 6.065 1.00 97.31 67 ALA A O 1
ATOM 505 N N . TYR A 1 68 ? 1.217 -3.767 3.909 1.00 98.06 68 TYR A N 1
ATOM 506 C CA . TYR A 1 68 ? -0.197 -4.142 3.896 1.00 98.06 68 TYR A CA 1
ATOM 507 C C . TYR A 1 68 ? -0.533 -5.121 5.016 1.00 98.06 68 TYR A C 1
ATOM 509 O O . TYR A 1 68 ? -1.418 -4.858 5.832 1.00 98.06 68 TYR A O 1
ATOM 517 N N . ARG A 1 69 ? 0.210 -6.230 5.104 1.00 98.19 69 ARG A N 1
ATOM 518 C CA . ARG A 1 69 ? -0.048 -7.275 6.099 1.00 98.19 69 ARG A CA 1
ATOM 519 C C . ARG A 1 69 ? 0.111 -6.741 7.520 1.00 98.19 69 ARG A C 1
ATOM 521 O O . ARG A 1 69 ? -0.716 -7.034 8.379 1.00 98.19 69 ARG A O 1
ATOM 528 N N . LYS A 1 70 ? 1.147 -5.931 7.759 1.00 96.88 70 LYS A N 1
ATOM 529 C CA . LYS A 1 70 ? 1.403 -5.315 9.066 1.00 96.88 70 LYS A CA 1
ATOM 530 C C . LYS A 1 70 ? 0.281 -4.359 9.476 1.00 96.88 70 LYS A C 1
ATOM 532 O O . LYS A 1 70 ? -0.148 -4.405 10.625 1.00 96.88 70 LYS A O 1
ATOM 537 N N . ALA A 1 71 ? -0.193 -3.515 8.562 1.00 96.38 71 ALA A N 1
ATOM 538 C CA . ALA A 1 71 ? -1.266 -2.563 8.835 1.00 96.38 71 ALA A CA 1
ATOM 539 C C . ALA A 1 71 ? -2.625 -3.259 9.031 1.00 96.38 71 ALA A C 1
ATOM 541 O O . ALA A 1 71 ? -3.314 -2.991 10.016 1.00 96.38 71 ALA A O 1
ATOM 542 N N . ALA A 1 72 ? -2.966 -4.215 8.161 1.00 96.88 72 ALA A N 1
ATOM 543 C CA . ALA A 1 72 ? -4.221 -4.965 8.233 1.00 96.88 72 ALA A CA 1
ATOM 544 C C . ALA A 1 72 ? -4.358 -5.786 9.527 1.00 96.88 72 ALA A C 1
ATOM 546 O O . ALA A 1 72 ? -5.458 -5.918 10.057 1.00 96.88 72 ALA A O 1
ATOM 547 N N . LEU A 1 73 ? -3.245 -6.316 10.048 1.00 96.56 73 LEU A N 1
ATOM 548 C CA . LEU A 1 73 ? -3.207 -7.128 11.272 1.00 96.56 73 LEU A CA 1
ATOM 549 C C . LEU A 1 73 ? -2.833 -6.335 12.533 1.00 96.56 73 LEU A C 1
ATOM 551 O O . LEU A 1 73 ? -2.697 -6.913 13.612 1.00 96.56 73 LEU A O 1
ATOM 555 N N . SER A 1 74 ? -2.616 -5.024 12.418 1.00 94.56 74 SER A N 1
ATOM 556 C CA . SER A 1 74 ? -2.212 -4.200 13.555 1.00 94.56 74 SER A CA 1
ATOM 557 C C . SER A 1 74 ? -3.287 -4.183 14.646 1.00 94.56 74 SER A C 1
ATOM 559 O O . SER A 1 74 ? -4.477 -4.137 14.343 1.00 94.56 74 SER A O 1
ATOM 561 N N . LYS A 1 75 ? -2.878 -4.124 15.918 1.00 93.62 75 LYS A N 1
ATOM 562 C CA . LYS A 1 75 ? -3.786 -4.022 17.077 1.00 93.62 75 LYS A CA 1
ATOM 563 C C . LYS A 1 75 ? -4.154 -2.589 17.478 1.00 93.62 75 LYS A C 1
ATOM 565 O O . LYS A 1 75 ? -4.953 -2.416 18.388 1.00 93.62 75 LYS A O 1
ATOM 570 N N . LEU A 1 76 ? -3.570 -1.572 16.840 1.00 93.69 76 LEU A N 1
ATOM 571 C CA . LEU A 1 76 ? -3.887 -0.170 17.149 1.00 93.69 76 LEU A CA 1
ATOM 572 C C . LEU A 1 76 ? -5.339 0.171 16.782 1.00 93.69 76 LEU A C 1
ATOM 574 O O . LEU A 1 76 ? -5.946 -0.523 15.975 1.00 93.69 76 LEU A O 1
ATOM 578 N N . ASP A 1 77 ? -5.914 1.238 17.317 1.00 94.38 77 ASP A N 1
ATOM 579 C CA . ASP A 1 77 ? -7.210 1.710 16.823 1.00 94.38 77 ASP A CA 1
ATOM 580 C C . ASP A 1 77 ? -7.080 2.431 15.462 1.00 94.38 77 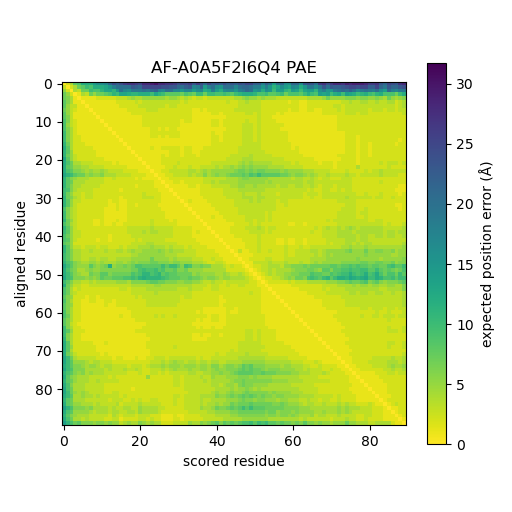ASP A C 1
ATOM 582 O O . ASP A 1 77 ? -5.983 2.696 14.958 1.00 94.38 77 ASP A O 1
ATOM 586 N N . CYS A 1 78 ? -8.221 2.730 14.837 1.00 93.50 78 CYS A N 1
ATOM 587 C CA . CYS A 1 78 ? -8.257 3.374 13.525 1.00 93.50 78 CYS A CA 1
ATOM 588 C C . CYS A 1 78 ? -7.696 4.802 13.525 1.00 93.50 78 CYS A C 1
ATOM 590 O O . CYS A 1 78 ? -7.157 5.240 12.510 1.00 93.50 78 CYS A O 1
ATOM 592 N N . GLN A 1 79 ? -7.787 5.520 14.644 1.00 93.19 79 GLN A N 1
ATOM 593 C CA . GLN A 1 79 ? -7.291 6.889 14.746 1.00 93.19 79 GLN A CA 1
ATOM 594 C C . GLN A 1 79 ? -5.762 6.908 14.857 1.00 93.19 79 GLN A C 1
ATOM 596 O O . GLN A 1 79 ? -5.098 7.712 14.201 1.00 93.19 79 GLN A O 1
ATOM 601 N N . ALA A 1 80 ? -5.198 5.971 15.618 1.00 94.19 80 ALA A N 1
ATOM 602 C CA . ALA A 1 80 ? -3.767 5.740 15.723 1.00 94.19 80 ALA A CA 1
ATOM 603 C C . ALA A 1 80 ? -3.168 5.254 14.394 1.00 94.19 80 ALA A C 1
ATOM 605 O O . ALA A 1 80 ? -2.071 5.675 14.032 1.00 94.19 80 ALA A O 1
ATOM 606 N N . GLU A 1 81 ? -3.880 4.412 13.635 1.00 92.56 81 GLU A N 1
ATOM 607 C CA . GLU A 1 81 ? -3.459 4.044 12.276 1.00 92.56 81 GLU A CA 1
ATOM 608 C C . GLU A 1 81 ? -3.504 5.238 11.313 1.00 92.56 81 GLU A C 1
ATOM 610 O O . GLU A 1 81 ? -2.518 5.495 10.623 1.00 92.56 81 GLU A O 1
ATOM 615 N N . LYS A 1 82 ? -4.598 6.017 11.313 1.00 90.88 82 LYS A N 1
ATOM 616 C CA . LYS A 1 82 ? -4.721 7.244 10.506 1.00 90.88 82 LYS A CA 1
ATOM 617 C C . LYS A 1 82 ? -3.571 8.218 10.782 1.00 90.88 82 LYS A C 1
ATOM 619 O O . LYS A 1 82 ? -3.043 8.818 9.851 1.00 90.88 82 LYS A O 1
ATOM 624 N N . ALA A 1 83 ? -3.165 8.367 12.043 1.00 92.19 83 ALA A N 1
ATOM 625 C CA . ALA A 1 83 ? -2.131 9.317 12.446 1.00 92.19 83 ALA A CA 1
ATOM 626 C C . ALA A 1 83 ? -0.740 9.024 11.853 1.00 92.19 83 ALA A C 1
ATOM 628 O O . ALA A 1 83 ? 0.045 9.956 11.690 1.00 92.19 83 ALA A O 1
ATOM 629 N N . LYS A 1 84 ? -0.434 7.766 11.502 1.00 88.94 84 LYS A N 1
ATOM 630 C CA . LYS A 1 84 ? 0.865 7.389 10.913 1.00 88.94 84 LYS A CA 1
ATOM 631 C C . LYS A 1 84 ? 1.089 7.983 9.524 1.00 88.94 84 LYS A C 1
ATOM 633 O O . LYS A 1 84 ? 2.225 8.279 9.176 1.00 88.94 84 LYS A O 1
ATOM 638 N N . ASP A 1 85 ? 0.010 8.166 8.768 1.00 88.12 85 ASP A N 1
ATOM 639 C CA . ASP A 1 85 ? 0.010 8.697 7.405 1.00 88.12 85 ASP A CA 1
ATOM 640 C C . ASP A 1 85 ? -1.120 9.733 7.268 1.00 88.12 85 ASP A C 1
ATOM 642 O O . ASP A 1 85 ? -1.981 9.625 6.396 1.00 88.12 85 ASP A O 1
ATOM 646 N N . ARG A 1 86 ? -1.143 10.727 8.169 1.00 87.69 86 ARG A N 1
ATOM 647 C CA . ARG A 1 86 ? -2.267 11.669 8.337 1.00 87.69 86 ARG A CA 1
ATOM 648 C C . ARG A 1 86 ? -2.712 12.329 7.031 1.00 87.69 86 ARG A C 1
ATOM 650 O O . ARG A 1 86 ? -3.910 12.413 6.785 1.00 87.69 86 ARG A O 1
ATOM 657 N N . ASP A 1 87 ? -1.765 12.723 6.186 1.00 91.12 87 ASP A N 1
ATOM 658 C CA . ASP A 1 87 ? -2.044 13.403 4.914 1.00 91.12 87 ASP A CA 1
ATOM 659 C C . ASP A 1 87 ? -2.706 12.489 3.868 1.00 91.12 87 ASP A C 1
ATOM 661 O O . ASP A 1 87 ? -3.235 12.970 2.865 1.00 91.12 87 ASP A O 1
ATOM 665 N N . SER A 1 88 ? -2.698 11.170 4.088 1.00 92.06 88 SER A N 1
ATOM 666 C CA . SER A 1 88 ? -3.304 10.175 3.192 1.00 92.06 88 SER A CA 1
ATOM 667 C C . SER A 1 88 ? -4.803 9.978 3.428 1.00 92.06 88 SER A C 1
ATOM 669 O O . SER A 1 88 ? -5.446 9.262 2.661 1.00 92.06 88 SER A O 1
ATOM 671 N N . TYR A 1 89 ? -5.384 10.603 4.455 1.00 92.12 89 TYR A N 1
ATOM 672 C CA . TYR A 1 89 ? -6.783 10.413 4.839 1.00 92.12 89 TYR A CA 1
ATOM 673 C C . TYR A 1 89 ? -7.482 11.749 5.107 1.00 92.12 89 TYR A C 1
ATOM 675 O O . TYR A 1 89 ? -6.843 12.723 5.497 1.00 92.12 89 TYR A O 1
ATOM 683 N N . LEU A 1 90 ? -8.805 11.771 4.923 1.00 89.50 90 LEU A N 1
ATOM 684 C CA . LEU A 1 90 ? -9.694 12.861 5.347 1.00 89.50 90 LEU A CA 1
ATOM 685 C C . LEU A 1 90 ? -9.955 12.760 6.850 1.00 89.50 90 LEU A C 1
ATOM 687 O O . LEU A 1 90 ? -10.289 11.647 7.321 1.00 89.50 90 LEU A O 1
#